Protein AF-A0A1N6XAP3-F1 (afdb_monomer)

Mean predicted aligned error: 11.56 Å

Structure (mmCIF, N/CA/C/O backbone):
data_AF-A0A1N6XAP3-F1
#
_entry.id   AF-A0A1N6XAP3-F1
#
loop_
_atom_site.group_PDB
_atom_site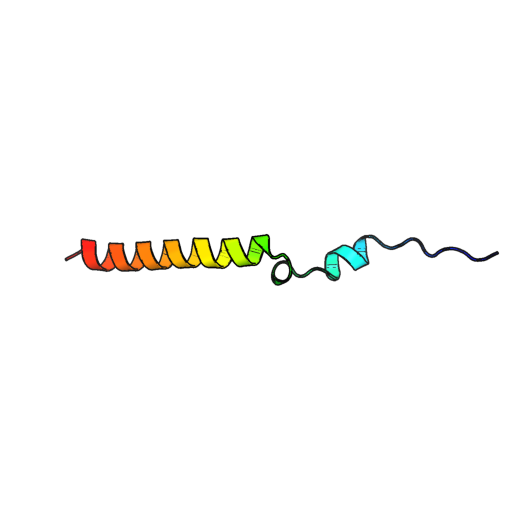.id
_atom_site.type_symbol
_atom_site.label_atom_id
_atom_site.label_alt_id
_atom_site.label_comp_id
_atom_site.label_asym_id
_atom_site.label_entity_id
_atom_site.label_seq_id
_atom_site.pdbx_PDB_ins_code
_atom_site.Cartn_x
_atom_site.Cartn_y
_atom_site.Cartn_z
_atom_site.occupancy
_atom_site.B_iso_or_equiv
_atom_site.auth_seq_id
_atom_site.auth_comp_id
_atom_site.auth_asym_id
_atom_site.auth_atom_id
_atom_site.pdbx_PDB_model_num
ATOM 1 N N . MET A 1 1 ? 32.174 -13.703 -37.636 1.00 46.50 1 MET A N 1
ATOM 2 C CA . MET A 1 1 ? 30.979 -14.533 -37.358 1.00 46.50 1 MET A CA 1
ATOM 3 C C . MET A 1 1 ? 30.629 -14.422 -35.866 1.00 46.50 1 MET A C 1
ATOM 5 O O . MET A 1 1 ? 30.903 -15.333 -35.099 1.00 46.50 1 MET A O 1
ATOM 9 N N . GLY A 1 2 ? 30.127 -13.266 -35.414 1.00 53.34 2 GLY A N 1
ATOM 10 C CA . GLY A 1 2 ? 29.798 -13.029 -34.001 1.00 53.34 2 GLY A CA 1
ATOM 11 C C . GLY A 1 2 ? 28.313 -13.274 -33.760 1.00 53.34 2 GLY A C 1
ATOM 12 O O . GLY A 1 2 ? 27.493 -12.496 -34.237 1.00 53.34 2 GLY A O 1
ATOM 13 N N . ARG A 1 3 ? 27.951 -14.363 -33.068 1.00 62.06 3 ARG A N 1
ATOM 14 C CA . ARG A 1 3 ? 26.563 -14.583 -32.639 1.00 62.06 3 ARG A CA 1
ATOM 15 C C . ARG A 1 3 ? 26.223 -13.539 -31.585 1.00 62.06 3 ARG A C 1
ATOM 17 O O . ARG A 1 3 ? 26.749 -13.590 -30.475 1.00 62.06 3 ARG A O 1
ATOM 24 N N . VAL A 1 4 ? 25.338 -12.617 -31.940 1.00 63.34 4 VAL A N 1
ATOM 25 C CA . VAL A 1 4 ? 24.635 -11.774 -30.978 1.00 63.34 4 VAL A CA 1
ATOM 26 C C . VAL A 1 4 ? 23.835 -12.739 -30.105 1.00 63.34 4 VAL A C 1
ATOM 28 O O . VAL A 1 4 ? 22.905 -13.386 -30.585 1.00 63.34 4 VAL A O 1
ATOM 31 N N . ARG A 1 5 ? 24.281 -12.949 -28.861 1.00 63.69 5 ARG A N 1
ATOM 32 C CA . ARG A 1 5 ? 23.505 -13.688 -27.862 1.00 63.69 5 ARG A CA 1
ATOM 33 C C . ARG A 1 5 ? 22.161 -12.977 -27.777 1.00 63.69 5 ARG A C 1
ATOM 35 O O . ARG A 1 5 ? 22.136 -11.783 -27.489 1.00 63.69 5 ARG A O 1
ATOM 42 N N . GLY A 1 6 ? 21.086 -13.689 -28.111 1.00 60.00 6 GLY A N 1
ATOM 43 C CA . GLY A 1 6 ? 19.733 -13.193 -27.921 1.00 60.00 6 GLY A CA 1
ATOM 44 C C . GLY A 1 6 ? 19.626 -12.637 -26.508 1.00 60.00 6 GLY A C 1
ATOM 45 O O . GLY A 1 6 ? 20.073 -13.273 -25.555 1.00 60.00 6 GLY A O 1
ATOM 46 N N . MET A 1 7 ? 19.136 -11.409 -26.396 1.00 60.72 7 MET A N 1
ATOM 47 C CA . MET A 1 7 ? 18.809 -10.805 -25.116 1.00 60.72 7 MET A CA 1
ATOM 48 C C . MET A 1 7 ? 17.693 -11.676 -24.525 1.00 60.72 7 MET A C 1
ATOM 50 O O . MET A 1 7 ? 16.557 -11.589 -24.974 1.00 60.72 7 MET A O 1
A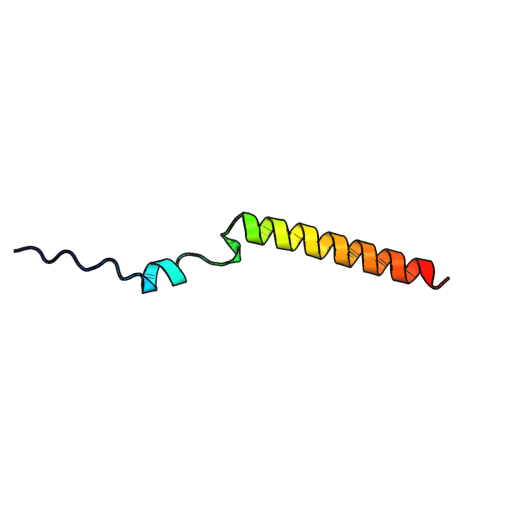TOM 54 N N . GLU A 1 8 ? 18.056 -12.603 -23.636 1.00 61.72 8 GLU A N 1
ATOM 55 C CA . GLU A 1 8 ? 17.148 -13.495 -22.910 1.00 61.72 8 GLU A CA 1
ATOM 56 C C . GLU A 1 8 ? 16.126 -12.619 -22.167 1.00 61.72 8 GLU A C 1
ATOM 58 O O . GLU A 1 8 ? 16.495 -11.980 -21.177 1.00 61.72 8 GLU A O 1
ATOM 63 N N . PRO A 1 9 ? 14.858 -12.533 -22.615 1.00 59.88 9 PRO A N 1
ATOM 64 C CA . PRO A 1 9 ? 13.846 -11.715 -21.941 1.00 59.88 9 PRO A CA 1
ATOM 65 C C . PRO A 1 9 ? 13.630 -12.164 -20.486 1.00 59.88 9 PRO A C 1
ATOM 67 O O . PRO A 1 9 ? 13.231 -11.369 -19.638 1.00 59.88 9 PRO A O 1
ATOM 70 N N . THR A 1 10 ? 13.983 -13.413 -20.185 1.00 60.25 10 THR A N 1
ATOM 71 C CA . THR A 1 10 ? 14.023 -14.022 -18.856 1.00 60.25 10 THR A 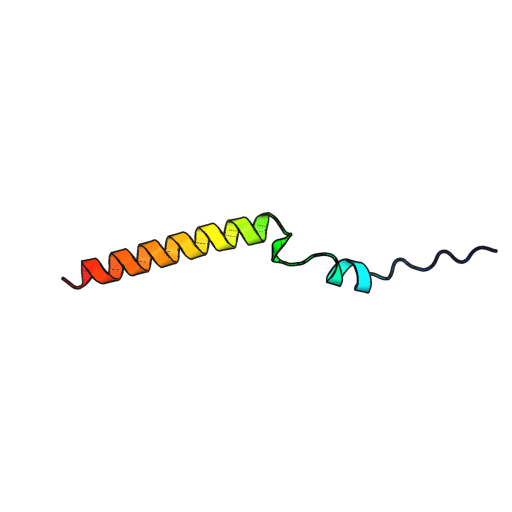CA 1
ATOM 72 C C . THR A 1 10 ? 14.898 -13.241 -17.868 1.00 60.25 10 THR A C 1
ATOM 74 O O . THR A 1 10 ? 14.500 -13.055 -16.724 1.00 60.25 10 THR A O 1
ATOM 77 N N . LEU A 1 11 ? 16.045 -12.702 -18.305 1.00 61.22 11 LEU A N 1
ATOM 78 C CA . LEU A 1 11 ? 16.950 -11.932 -17.437 1.00 61.22 11 LEU A CA 1
ATOM 79 C C . LEU A 1 11 ? 16.433 -10.516 -17.135 1.00 61.22 11 LEU A C 1
ATOM 81 O O . LEU A 1 11 ? 16.784 -9.946 -16.107 1.00 61.22 11 LEU A O 1
ATOM 85 N N . LEU A 1 12 ? 15.599 -9.940 -18.008 1.00 60.75 12 LEU A N 1
ATOM 86 C CA . LEU A 1 12 ? 15.001 -8.614 -17.796 1.00 60.75 12 LEU A CA 1
ATOM 87 C C . LEU A 1 12 ? 13.819 -8.664 -16.816 1.00 60.75 12 LEU A C 1
ATOM 89 O O . LEU A 1 12 ? 13.605 -7.706 -16.074 1.00 60.75 12 LEU A O 1
ATOM 93 N N . ALA A 1 13 ? 13.077 -9.777 -16.801 1.00 60.56 13 ALA A N 1
ATOM 94 C CA . ALA A 1 13 ? 11.978 -10.003 -15.865 1.00 60.56 13 ALA A CA 1
ATOM 95 C C . ALA A 1 13 ? 12.471 -10.157 -14.414 1.00 60.56 13 ALA A C 1
ATOM 97 O O . ALA A 1 13 ? 11.853 -9.600 -13.512 1.00 60.56 13 ALA A O 1
ATOM 98 N N . ASP A 1 14 ? 13.608 -10.830 -14.200 1.00 60.53 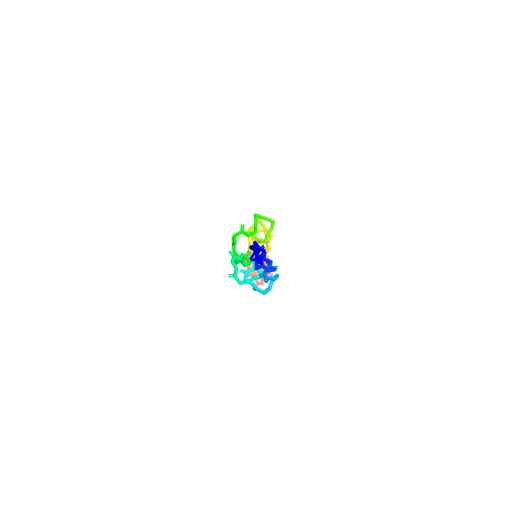14 ASP A N 1
ATOM 99 C CA . ASP A 1 14 ? 14.258 -10.940 -12.880 1.00 60.53 14 ASP A CA 1
ATOM 100 C C . ASP A 1 14 ? 15.017 -9.664 -12.463 1.00 60.53 14 ASP A C 1
ATOM 102 O O . ASP A 1 14 ? 15.281 -9.453 -11.281 1.00 60.53 14 ASP A O 1
ATOM 106 N N . ALA A 1 15 ? 15.375 -8.789 -13.412 1.00 65.31 15 ALA A N 1
ATOM 107 C CA . ALA A 1 15 ? 16.102 -7.549 -13.125 1.00 65.31 15 ALA A CA 1
ATOM 108 C C . ALA A 1 15 ? 15.214 -6.420 -12.572 1.00 65.31 15 ALA A C 1
ATOM 110 O O . ALA A 1 15 ? 15.738 -5.437 -12.051 1.00 65.31 15 ALA A O 1
ATOM 111 N N . THR A 1 16 ? 13.888 -6.533 -12.696 1.00 71.75 16 THR A N 1
ATOM 112 C CA . THR A 1 16 ? 12.942 -5.519 -12.210 1.00 71.75 16 THR A CA 1
ATOM 113 C C . THR A 1 16 ? 12.167 -6.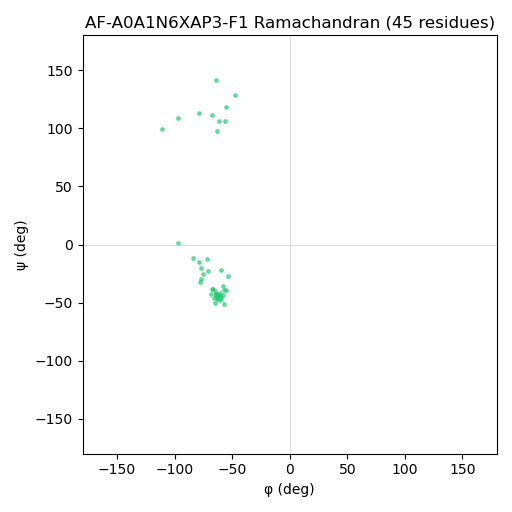080 -11.028 1.00 71.75 16 THR A C 1
ATOM 115 O O . THR A 1 16 ? 11.179 -6.794 -11.207 1.00 71.75 16 THR A O 1
ATOM 118 N N . SER A 1 17 ? 12.576 -5.732 -9.804 1.00 79.12 17 SER A N 1
ATOM 119 C CA . SER A 1 17 ? 11.742 -6.020 -8.638 1.00 79.12 17 SER A CA 1
ATOM 120 C C . SER A 1 17 ? 10.434 -5.230 -8.761 1.00 79.12 17 SER A C 1
ATOM 122 O O . SER A 1 17 ? 10.460 -4.058 -9.149 1.00 79.12 17 SER A O 1
ATOM 124 N N . PRO A 1 18 ? 9.274 -5.789 -8.373 1.00 77.44 18 PRO A N 1
ATOM 125 C CA . PRO A 1 18 ? 8.023 -5.033 -8.309 1.00 77.44 18 PRO A CA 1
ATOM 126 C C . PRO A 1 18 ? 8.146 -3.752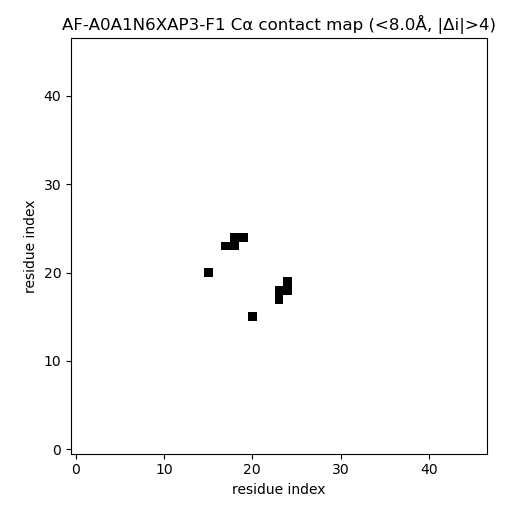 -7.469 1.00 77.44 18 PRO A C 1
ATOM 128 O O . PRO A 1 18 ? 7.431 -2.782 -7.708 1.00 77.44 18 PRO A O 1
ATOM 131 N N . ALA A 1 19 ? 9.069 -3.739 -6.501 1.00 78.62 19 ALA A N 1
ATOM 132 C CA . ALA A 1 19 ? 9.373 -2.583 -5.664 1.00 78.62 19 ALA A CA 1
ATOM 133 C C . ALA A 1 19 ? 10.102 -1.446 -6.407 1.00 78.62 19 ALA A C 1
ATOM 135 O O . ALA A 1 19 ? 10.006 -0.293 -5.983 1.00 78.62 19 ALA A O 1
ATOM 136 N N . ASP A 1 20 ? 10.779 -1.751 -7.516 1.00 82.81 20 ASP A N 1
ATOM 137 C CA . ASP A 1 20 ? 11.505 -0.778 -8.339 1.00 82.81 20 ASP A CA 1
ATOM 138 C C . ASP A 1 20 ? 10.586 -0.074 -9.347 1.00 82.81 20 ASP A C 1
ATOM 140 O O . ASP A 1 20 ? 10.957 0.944 -9.931 1.00 82.81 20 ASP A O 1
ATOM 144 N N . VAL A 1 21 ? 9.355 -0.569 -9.527 1.00 89.81 21 VAL A N 1
ATOM 145 C CA . VAL A 1 21 ? 8.344 0.056 -10.383 1.00 89.81 21 VAL A CA 1
ATOM 146 C C .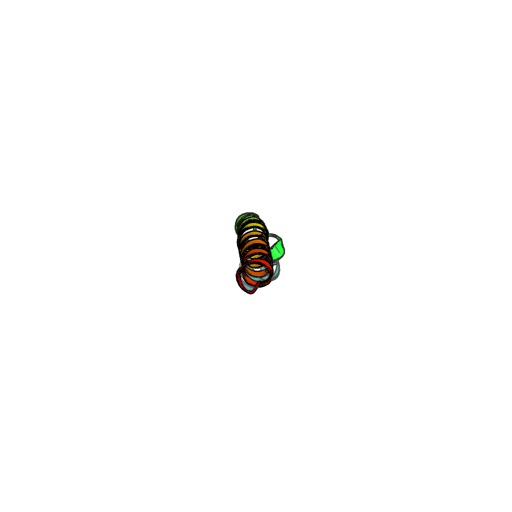 VAL A 1 21 ? 7.703 1.235 -9.633 1.00 89.81 21 VAL A C 1
ATOM 148 O O . VAL A 1 21 ? 6.952 1.018 -8.674 1.00 89.81 21 VAL A O 1
ATOM 151 N N . PRO A 1 22 ? 7.901 2.499 -10.069 1.00 86.88 22 PRO A N 1
ATOM 152 C CA . PRO A 1 22 ? 7.438 3.674 -9.321 1.00 86.88 22 PRO A CA 1
ATOM 153 C C . PRO A 1 22 ? 5.926 3.681 -9.061 1.00 86.88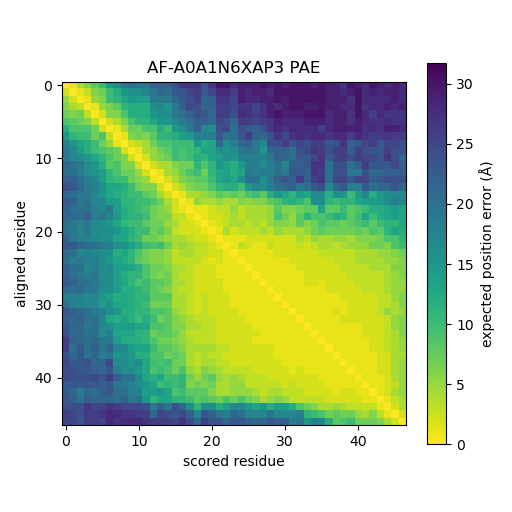 22 PRO A C 1
ATOM 155 O O . PRO A 1 22 ? 5.475 4.092 -7.991 1.00 86.88 22 PRO A O 1
ATOM 158 N N . GLY A 1 23 ? 5.142 3.175 -10.020 1.00 91.56 23 GLY A N 1
ATOM 159 C CA . GLY A 1 23 ? 3.690 3.053 -9.896 1.00 91.56 23 GLY A CA 1
ATOM 160 C C . GLY A 1 23 ? 3.259 2.083 -8.793 1.00 91.56 23 GLY A C 1
ATOM 161 O O . GLY A 1 23 ? 2.338 2.392 -8.042 1.00 91.56 23 GLY A O 1
ATOM 162 N N . VAL A 1 24 ? 3.952 0.952 -8.632 1.00 93.00 24 VAL A N 1
ATOM 163 C CA . VAL A 1 24 ? 3.641 -0.047 -7.593 1.00 93.00 24 VAL A CA 1
ATOM 164 C C . VAL A 1 24 ? 3.947 0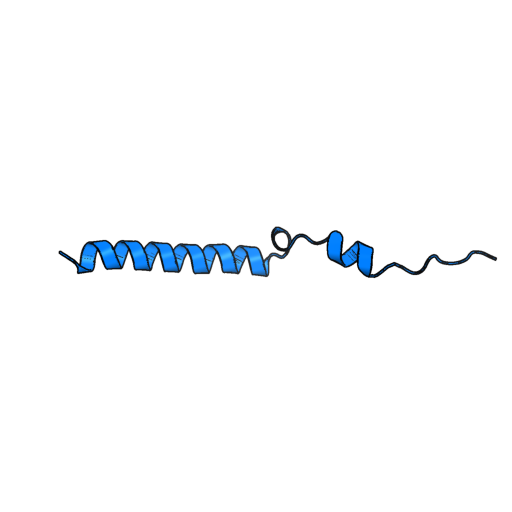.514 -6.209 1.00 93.00 24 VAL A C 1
ATOM 166 O O . VAL A 1 24 ? 3.128 0.386 -5.298 1.00 93.00 24 VAL A O 1
ATOM 169 N N . ARG A 1 25 ? 5.081 1.209 -6.056 1.00 89.69 25 ARG A N 1
ATOM 170 C CA . ARG A 1 25 ? 5.434 1.883 -4.800 1.00 89.69 25 ARG A CA 1
ATOM 171 C C . ARG A 1 25 ? 4.397 2.942 -4.415 1.00 89.69 25 ARG A C 1
ATOM 173 O O . ARG A 1 25 ? 3.979 2.987 -3.259 1.00 89.69 25 ARG A O 1
ATOM 180 N N . LEU A 1 26 ? 3.954 3.760 -5.373 1.00 95.44 26 LEU A N 1
ATOM 181 C CA . LEU A 1 26 ? 2.913 4.764 -5.142 1.00 95.44 26 LEU A CA 1
ATOM 182 C C . LEU A 1 26 ? 1.584 4.112 -4.735 1.00 95.44 26 LEU A C 1
ATOM 184 O O . LEU A 1 26 ? 0.975 4.533 -3.751 1.00 95.44 26 LEU A O 1
ATOM 188 N N . LEU A 1 27 ? 1.168 3.053 -5.437 1.00 95.56 27 LEU A N 1
ATOM 189 C CA . LEU A 1 27 ? -0.038 2.294 -5.102 1.00 95.56 27 LEU A CA 1
ATOM 190 C C . LEU A 1 27 ? 0.039 1.699 -3.694 1.00 95.56 27 LEU A C 1
ATOM 192 O O . LEU A 1 27 ? -0.908 1.853 -2.930 1.00 95.56 27 LEU A O 1
ATOM 196 N N . GLY A 1 28 ? 1.162 1.082 -3.319 1.00 95.50 28 GLY A N 1
ATOM 197 C CA . GLY A 1 28 ? 1.352 0.518 -1.980 1.00 95.50 28 GLY A CA 1
ATOM 198 C C . GLY A 1 28 ? 1.191 1.562 -0.871 1.00 95.50 28 GLY A C 1
ATOM 199 O O . GLY A 1 28 ? 0.495 1.309 0.112 1.00 95.50 28 GLY A O 1
ATOM 200 N N . VAL A 1 29 ? 1.760 2.759 -1.054 1.00 96.56 29 VAL A N 1
ATOM 201 C CA . VAL A 1 29 ? 1.623 3.869 -0.093 1.00 96.56 29 VAL A CA 1
ATOM 202 C C . VAL A 1 29 ? 0.174 4.356 -0.004 1.00 96.56 29 VAL A C 1
ATOM 204 O O . VAL A 1 29 ? -0.344 4.527 1.100 1.00 96.56 29 VAL A O 1
ATOM 207 N N . VAL A 1 30 ? -0.500 4.546 -1.141 1.00 97.56 30 VAL A N 1
ATOM 208 C CA . VAL A 1 30 ? -1.895 5.016 -1.177 1.00 97.56 30 VAL A CA 1
ATOM 209 C C . VAL A 1 30 ? -2.835 3.989 -0.546 1.00 97.56 30 VAL A C 1
ATOM 211 O O . VAL A 1 30 ? -3.613 4.330 0.344 1.00 97.56 30 VAL A O 1
ATOM 214 N N . VAL A 1 31 ? -2.741 2.725 -0.960 1.00 97.62 31 VAL A N 1
ATOM 215 C CA . VAL A 1 31 ? -3.578 1.634 -0.442 1.00 97.62 31 VAL A CA 1
ATOM 216 C C . VAL A 1 31 ? -3.321 1.426 1.049 1.00 97.62 31 VAL A C 1
ATOM 218 O O . VAL A 1 31 ? -4.273 1.360 1.826 1.00 97.62 31 VAL A O 1
ATOM 221 N N . GLY A 1 32 ? -2.054 1.396 1.472 1.00 97.25 32 GLY A N 1
ATOM 222 C CA . GLY A 1 32 ? -1.685 1.274 2.882 1.00 97.25 32 GLY A CA 1
ATOM 223 C C . GLY A 1 32 ? -2.217 2.430 3.732 1.00 97.25 32 GLY A C 1
ATOM 224 O O . GLY A 1 32 ? -2.793 2.195 4.793 1.00 97.25 32 GLY A O 1
ATOM 225 N N . GLY A 1 33 ? -2.103 3.670 3.248 1.00 97.94 33 GLY A N 1
ATOM 226 C CA . GLY A 1 33 ? -2.632 4.853 3.929 1.00 97.94 33 GLY A CA 1
ATOM 227 C C . GLY A 1 33 ? -4.158 4.844 4.046 1.00 97.94 33 GLY A C 1
ATOM 228 O O . GLY A 1 33 ? -4.694 5.141 5.114 1.00 97.94 33 GLY A O 1
ATOM 229 N N . LEU A 1 34 ? -4.867 4.448 2.984 1.00 98.38 34 LEU A N 1
ATOM 230 C CA . LEU A 1 34 ? -6.327 4.313 3.004 1.00 98.38 34 LEU A CA 1
ATOM 231 C C . LEU A 1 34 ? -6.785 3.229 3.981 1.00 98.38 34 LEU A C 1
ATOM 233 O O . LEU A 1 34 ? -7.726 3.458 4.741 1.00 98.38 34 LEU A O 1
ATOM 237 N N . LEU A 1 35 ? -6.117 2.074 3.991 1.00 97.19 35 LEU A N 1
ATOM 238 C CA . LEU A 1 35 ? -6.412 0.994 4.933 1.00 97.19 35 LEU A CA 1
ATOM 239 C C . LEU A 1 35 ? -6.143 1.420 6.375 1.00 97.19 35 LEU A C 1
ATOM 241 O O . LEU A 1 35 ? -6.973 1.167 7.246 1.00 97.19 35 LEU A O 1
ATOM 245 N N . LEU A 1 36 ? -5.031 2.112 6.625 1.00 97.06 36 LEU A N 1
ATOM 246 C CA . LEU A 1 36 ? -4.719 2.653 7.943 1.00 97.06 36 LEU A CA 1
ATOM 247 C C . LEU A 1 36 ? -5.795 3.646 8.397 1.00 97.06 36 LEU A C 1
ATOM 249 O O . LEU A 1 36 ? -6.324 3.521 9.501 1.00 97.06 36 LEU A O 1
ATOM 253 N N . LEU A 1 37 ? -6.178 4.588 7.534 1.00 97.44 37 LEU A N 1
ATOM 254 C CA . LEU A 1 37 ? -7.238 5.551 7.825 1.00 97.44 37 LEU A CA 1
ATOM 255 C C . LEU A 1 37 ? -8.581 4.854 8.084 1.00 97.44 37 LEU A C 1
ATOM 257 O O . LEU A 1 37 ? -9.299 5.220 9.016 1.00 97.44 37 LEU A O 1
ATOM 261 N N . ALA A 1 38 ? -8.918 3.837 7.290 1.00 97.19 38 ALA A N 1
ATOM 262 C CA . ALA A 1 38 ? -10.128 3.045 7.469 1.00 97.19 38 ALA A CA 1
ATOM 263 C C . ALA A 1 38 ? -10.118 2.291 8.807 1.00 97.19 38 ALA A C 1
ATOM 265 O O . ALA A 1 38 ? -11.130 2.293 9.508 1.00 97.19 38 ALA A O 1
ATOM 266 N N . ALA A 1 39 ? -8.982 1.704 9.190 1.00 96.25 39 ALA A N 1
ATOM 267 C CA . ALA A 1 39 ? -8.815 1.012 10.463 1.00 96.25 39 ALA A CA 1
ATOM 268 C C . ALA A 1 39 ? -8.972 1.972 11.649 1.00 96.25 39 ALA A C 1
ATOM 270 O O . ALA A 1 39 ? -9.748 1.697 12.564 1.00 96.25 39 ALA A O 1
ATOM 271 N N . ILE A 1 40 ? -8.316 3.135 11.597 1.00 96.12 40 ILE A N 1
ATOM 272 C CA . ILE A 1 40 ? -8.458 4.197 12.601 1.00 96.12 40 ILE A CA 1
ATOM 273 C C . ILE A 1 40 ? -9.930 4.613 12.711 1.00 96.12 40 ILE A C 1
ATOM 275 O O . ILE A 1 40 ? -10.514 4.592 13.796 1.00 96.12 40 ILE A O 1
ATOM 279 N N . ARG A 1 41 ? -10.570 4.921 11.577 1.00 94.19 41 ARG A N 1
ATOM 280 C CA . ARG A 1 41 ? -11.991 5.287 11.531 1.00 94.19 41 ARG A CA 1
ATOM 281 C C . ARG A 1 41 ? -12.880 4.195 12.127 1.00 94.19 41 ARG A C 1
ATOM 283 O O . ARG A 1 41 ? -13.840 4.518 12.821 1.00 94.19 41 ARG A O 1
ATOM 290 N N . ALA A 1 42 ? -12.579 2.923 11.880 1.00 95.12 42 ALA A N 1
ATOM 291 C CA . ALA A 1 42 ? -13.333 1.798 12.424 1.00 95.12 42 ALA A CA 1
ATOM 292 C C . ALA A 1 42 ? -13.199 1.682 13.951 1.00 95.12 42 ALA A C 1
ATOM 294 O O . ALA A 1 42 ? -14.197 1.404 14.616 1.00 95.12 42 ALA A O 1
ATOM 295 N N . MET A 1 43 ? -12.013 1.946 14.511 1.00 95.00 43 MET A N 1
ATOM 296 C CA . MET A 1 43 ? -11.809 1.965 15.966 1.00 95.00 43 MET A CA 1
ATOM 297 C C . MET A 1 43 ? -12.647 3.057 16.639 1.00 95.00 43 MET A C 1
ATOM 299 O O . MET A 1 43 ? -13.287 2.799 17.656 1.00 95.00 43 MET A O 1
ATOM 303 N N . PHE A 1 44 ? -12.694 4.255 16.050 1.00 91.94 44 PHE A N 1
ATOM 304 C CA . PHE A 1 44 ? -13.454 5.377 16.608 1.00 91.94 44 PHE A CA 1
ATOM 305 C C . PHE A 1 44 ? -14.962 5.279 16.374 1.00 91.94 44 PHE A C 1
ATOM 307 O O . PHE A 1 44 ? -15.726 5.743 17.207 1.00 91.94 44 PHE A O 1
ATOM 314 N N . ARG A 1 45 ? -15.410 4.648 15.282 1.00 79.88 45 ARG A N 1
ATOM 315 C CA . ARG A 1 45 ? -16.843 4.476 14.978 1.00 79.88 45 ARG A CA 1
ATOM 316 C C . ARG A 1 45 ? -17.546 3.465 15.896 1.00 79.88 45 ARG A C 1
ATOM 318 O O . ARG A 1 45 ? -18.767 3.362 15.853 1.00 79.88 45 ARG A O 1
ATOM 325 N N . ARG A 1 46 ? -16.793 2.675 16.667 1.00 64.75 46 ARG A N 1
ATOM 326 C CA . ARG A 1 46 ? -17.334 1.659 17.586 1.00 64.75 46 ARG A CA 1
ATOM 327 C C . ARG A 1 46 ? -17.440 2.142 19.043 1.00 64.75 46 ARG A C 1
ATOM 329 O O . ARG A 1 46 ? -17.859 1.359 19.892 1.00 64.75 46 ARG A O 1
ATOM 336 N N . ARG A 1 47 ? -17.075 3.396 19.326 1.00 58.56 47 ARG A N 1
ATOM 337 C CA . ARG A 1 47 ? -17.447 4.126 20.549 1.00 58.56 47 ARG A CA 1
ATOM 338 C C . ARG A 1 47 ? -18.573 5.099 20.242 1.00 58.56 47 ARG A C 1
ATOM 340 O O . ARG A 1 47 ? -19.344 5.355 21.185 1.00 58.56 47 ARG A O 1
#

pLDDT: mean 80.28, std 16.43, range [46.5, 98.38]

Solvent-accessible surface area (backbone atoms only — not comparable to full-atom values): 2968 Å² total; per-residue (Å²): 141,81,81,77,75,74,82,58,66,68,62,58,60,73,68,54,52,70,77,73,37,69,66,49,46,51,49,52,53,53,53,50,50,51,50,51,52,50,50,53,51,52,63,60,73,74,110

Secondary structure (DSSP, 8-state):
--------HHHHHHHS-GGGSHHHHHHHHHHHHHHHHHHHHHHHHT-

Foldseek 3Di:
DDDPDPPPVVVVVVVDDCCNPVVSVVVCVVVVVVVVVVVVVVVVVVD

Radius of gyration: 21.16 Å; Cα contacts (8 Å, |Δi|>4): 5; chains: 1; bounding box: 48×20×58 Å

Sequence (47 aa):
MGRVRGMEPTLLADATSPADVPGVRLLGVVVGGLLLLAAIRAMFRRR

Organism: NCBI:txid1198245